Protein AF-A0A442AVD3-F1 (afdb_monomer_lite)

Sequence (75 aa):
MPTTMLAWTGFGGVAIASTVGTLAFISGVTYVGAASAAMISNLEPVLGILFAIAVLGESVSLLQGIGIAVVIAAI

Secondary structure (DSSP, 8-state):
---SHHHHHHHHHHHHHHHHHHHHHHHHHHHHHHHHHHHHHTTHHHHHHHHIIIII-PPPPHHHHHHHHHHHHH-

Foldseek 3Di:
DDPDPVVVVVVVVCVVVVVVVVVCLVVVCVVPNDVVSVVVCLCVVVVVVVCCCVPVVDDQDPVNVVVSVVSVVVD

pLDDT: mean 92.3, std 4.19, range [67.31, 97.94]

Radius of gyration: 15.85 Å; chains: 1; bounding box: 35×28×39 Å

Structure (mmCIF, N/CA/C/O backbone):
data_AF-A0A442AVD3-F1
#
_entry.id   AF-A0A442AVD3-F1
#
loop_
_atom_site.group_PDB
_atom_site.id
_atom_site.type_symbol
_atom_site.label_atom_id
_atom_site.label_alt_id
_atom_site.label_comp_id
_atom_site.label_asym_id
_atom_site.label_entity_id
_atom_site.label_seq_id
_atom_site.pdbx_PDB_ins_code
_atom_site.Cartn_x
_atom_site.Cartn_y
_atom_site.Cartn_z
_atom_site.occupancy
_atom_site.B_iso_or_equiv
_atom_site.auth_seq_id
_atom_site.auth_comp_id
_atom_site.auth_asym_id
_atom_site.auth_atom_id
_atom_site.pdbx_PDB_model_num
ATOM 1 N N . MET A 1 1 ? 11.572 13.877 -18.683 1.00 67.31 1 MET A N 1
ATOM 2 C CA . MET A 1 1 ? 10.153 13.633 -19.036 1.00 67.31 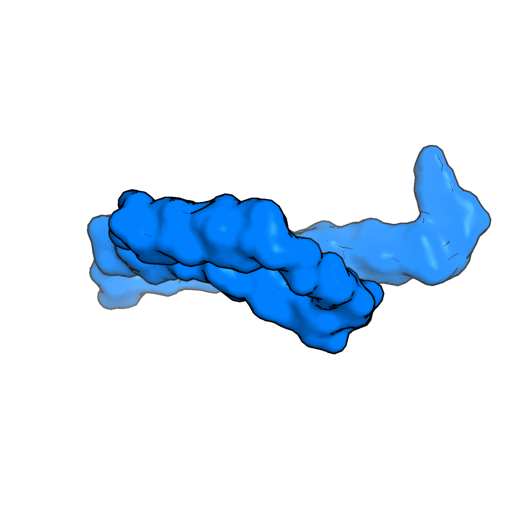1 MET A CA 1
ATOM 3 C C . MET A 1 1 ? 10.042 12.238 -19.636 1.00 67.31 1 MET A C 1
ATOM 5 O O . MET A 1 1 ? 11.032 11.821 -20.231 1.00 67.31 1 MET A O 1
ATOM 9 N N . PRO A 1 2 ? 8.925 11.505 -19.454 1.00 83.81 2 PRO A N 1
ATOM 10 C CA . PRO A 1 2 ? 8.747 10.180 -20.046 1.00 83.81 2 PRO A CA 1
ATOM 11 C C . PRO A 1 2 ? 8.981 10.231 -21.560 1.00 83.81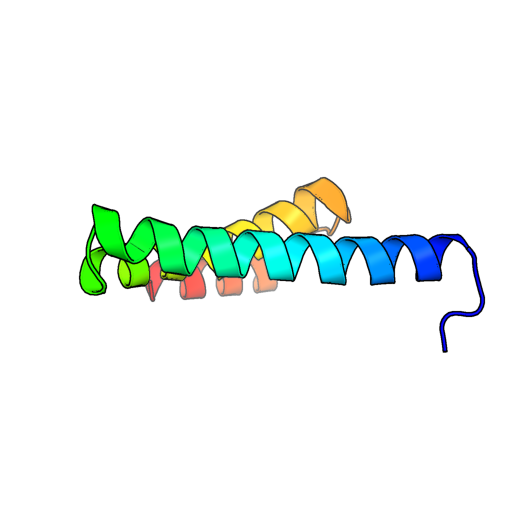 2 PRO A C 1
ATOM 13 O O . PRO A 1 2 ? 8.441 11.094 -22.249 1.00 83.81 2 PRO A O 1
ATOM 16 N N . THR A 1 3 ? 9.825 9.341 -22.072 1.00 92.00 3 THR A N 1
ATOM 17 C CA . THR A 1 3 ? 10.220 9.323 -23.491 1.00 92.00 3 THR A CA 1
ATOM 18 C C . THR A 1 3 ? 9.504 8.237 -24.290 1.00 92.00 3 THR A C 1
ATOM 20 O O . THR A 1 3 ? 9.563 8.240 -25.515 1.00 92.00 3 THR A O 1
ATOM 23 N N . THR A 1 4 ? 8.803 7.321 -23.616 1.00 96.38 4 THR A N 1
ATOM 24 C CA . THR A 1 4 ? 8.104 6.186 -24.229 1.00 96.38 4 THR A CA 1
ATOM 25 C C . THR A 1 4 ? 6.617 6.206 -23.886 1.00 96.38 4 THR A C 1
ATOM 27 O O . THR A 1 4 ? 6.217 6.697 -22.829 1.00 96.38 4 THR A O 1
ATOM 30 N N . MET A 1 5 ? 5.788 5.634 -24.766 1.00 92.19 5 MET A N 1
ATOM 31 C CA . MET A 1 5 ? 4.343 5.500 -24.529 1.00 92.19 5 MET A CA 1
ATOM 32 C C . MET A 1 5 ? 4.053 4.721 -23.237 1.00 92.19 5 MET A C 1
ATOM 34 O O . MET A 1 5 ? 3.210 5.134 -22.450 1.00 92.19 5 MET A O 1
ATOM 38 N N . LEU A 1 6 ? 4.813 3.652 -22.974 1.00 94.06 6 LEU A N 1
ATOM 39 C CA . LEU A 1 6 ? 4.697 2.857 -21.748 1.00 94.06 6 LEU A CA 1
ATOM 40 C C . LEU A 1 6 ? 4.943 3.703 -20.485 1.00 94.06 6 LEU A C 1
ATOM 42 O O . LEU A 1 6 ? 4.209 3.605 -19.502 1.00 94.06 6 LEU A O 1
ATOM 46 N N . ALA A 1 7 ? 5.962 4.564 -20.514 1.00 92.62 7 ALA A N 1
ATOM 47 C CA . ALA A 1 7 ? 6.276 5.431 -19.385 1.00 92.62 7 ALA A CA 1
ATOM 48 C C . ALA A 1 7 ? 5.185 6.493 -19.164 1.00 92.62 7 ALA A C 1
ATOM 50 O O . ALA A 1 7 ? 4.854 6.799 -18.020 1.00 92.62 7 ALA A O 1
ATOM 51 N N . TRP A 1 8 ? 4.571 7.004 -20.237 1.00 95.38 8 TRP A N 1
ATOM 52 C CA . TRP A 1 8 ? 3.409 7.891 -20.135 1.00 95.38 8 TRP A CA 1
ATOM 53 C C . TRP A 1 8 ? 2.182 7.193 -19.552 1.00 95.38 8 TRP A C 1
ATOM 55 O O . TRP A 1 8 ? 1.520 7.764 -18.686 1.00 95.38 8 TRP A O 1
ATOM 65 N N . THR A 1 9 ? 1.904 5.953 -19.961 1.00 95.25 9 THR A N 1
ATOM 66 C CA . THR A 1 9 ? 0.798 5.177 -19.384 1.00 95.25 9 THR A CA 1
ATOM 67 C C . THR A 1 9 ? 1.028 4.868 -17.910 1.00 95.25 9 THR A C 1
ATOM 69 O O . THR A 1 9 ? 0.100 4.994 -17.117 1.00 95.25 9 THR A O 1
ATOM 72 N N . GLY A 1 10 ? 2.264 4.543 -17.514 1.00 93.25 10 GLY A N 1
ATOM 73 C CA . GLY A 1 10 ? 2.614 4.335 -16.107 1.00 93.25 10 GLY A CA 1
ATOM 74 C C . GLY A 1 10 ? 2.441 5.610 -15.280 1.00 93.25 10 GLY A C 1
ATOM 75 O O . GLY A 1 10 ? 1.807 5.585 -14.230 1.00 93.25 10 GLY A O 1
ATOM 76 N N . PHE A 1 11 ? 2.926 6.745 -15.790 1.00 94.94 11 PHE A N 1
ATOM 77 C CA . PHE A 1 11 ? 2.772 8.044 -15.134 1.00 94.94 11 PHE A CA 1
ATOM 78 C C . PHE A 1 11 ? 1.297 8.428 -14.940 1.00 94.94 11 PHE A C 1
ATOM 80 O O . PHE A 1 11 ? 0.885 8.767 -13.831 1.00 94.94 11 PHE A O 1
ATOM 87 N N . GLY A 1 12 ? 0.489 8.325 -16.001 1.00 96.75 12 GLY A N 1
ATOM 88 C CA . GLY A 1 12 ? -0.949 8.587 -15.930 1.00 96.75 12 GLY A CA 1
ATOM 89 C C . GLY A 1 12 ? -1.672 7.627 -14.983 1.00 96.75 12 GLY A C 1
ATOM 90 O O . GLY A 1 12 ? -2.507 8.057 -14.191 1.00 96.75 12 GLY A O 1
ATOM 91 N N . GLY A 1 13 ? -1.302 6.344 -15.006 1.00 95.62 13 GLY A N 1
ATOM 92 C CA . GLY A 1 13 ? -1.844 5.328 -14.107 1.00 95.62 13 GLY A CA 1
ATOM 93 C C . GLY A 1 13 ? -1.599 5.656 -12.635 1.00 95.62 13 GLY A C 1
ATOM 94 O O . GLY A 1 13 ? -2.539 5.628 -11.844 1.00 95.62 13 GLY A O 1
ATOM 95 N N . VAL A 1 14 ? -0.374 6.050 -12.272 1.00 95.06 14 VAL A N 1
ATOM 96 C CA . VAL A 1 14 ? -0.035 6.461 -10.898 1.00 95.06 14 VAL A CA 1
ATOM 97 C C . VAL A 1 14 ? -0.812 7.709 -10.482 1.00 95.06 14 VAL A C 1
ATOM 99 O O . VAL A 1 14 ? -1.361 7.744 -9.381 1.00 95.06 14 VAL A O 1
ATOM 102 N N . ALA A 1 15 ? -0.910 8.719 -11.351 1.00 96.69 15 ALA A N 1
ATOM 103 C CA . ALA A 1 15 ? -1.660 9.942 -11.058 1.00 96.69 15 ALA A CA 1
ATOM 104 C C . ALA A 1 15 ? -3.149 9.659 -10.783 1.00 96.69 15 ALA A C 1
ATOM 106 O O . ALA A 1 15 ? -3.719 10.174 -9.821 1.00 96.69 15 ALA A O 1
ATOM 107 N N . ILE A 1 16 ? -3.775 8.795 -11.586 1.00 97.94 16 ILE A N 1
ATOM 108 C CA . ILE A 1 16 ? -5.176 8.401 -11.396 1.00 97.94 16 ILE A CA 1
ATOM 109 C C . ILE A 1 16 ? -5.330 7.559 -10.124 1.00 97.94 16 ILE A C 1
ATOM 111 O O . ILE A 1 16 ? -6.171 7.875 -9.286 1.00 97.94 16 ILE A O 1
ATOM 115 N N . ALA A 1 17 ? -4.507 6.522 -9.947 1.00 95.69 17 ALA A N 1
ATOM 116 C CA . ALA A 1 17 ? -4.600 5.610 -8.808 1.00 95.69 17 ALA A CA 1
ATOM 117 C C . ALA A 1 17 ? -4.396 6.332 -7.467 1.00 95.69 17 ALA A C 1
ATOM 119 O O . ALA A 1 17 ? -5.175 6.129 -6.539 1.00 95.69 17 ALA A O 1
ATOM 120 N N . SER A 1 18 ? -3.403 7.221 -7.379 1.00 94.88 18 SER A N 1
ATOM 121 C CA . SER A 1 18 ? -3.149 8.033 -6.178 1.00 94.88 18 SER A CA 1
ATOM 122 C C . SER A 1 18 ? -4.297 8.996 -5.868 1.00 94.88 18 SER A C 1
ATOM 124 O O . SER A 1 18 ? -4.695 9.129 -4.709 1.00 94.88 18 SER A O 1
ATOM 126 N N . THR A 1 19 ? -4.879 9.622 -6.895 1.00 97.50 19 THR A N 1
ATOM 127 C CA . THR A 1 19 ? -6.047 10.499 -6.734 1.00 97.50 19 THR A CA 1
ATOM 128 C C . THR A 1 19 ? -7.241 9.714 -6.197 1.00 97.50 19 THR A C 1
ATOM 130 O O . THR A 1 19 ? -7.846 10.107 -5.201 1.00 97.50 19 THR A O 1
ATOM 133 N N . VAL A 1 20 ? -7.554 8.571 -6.812 1.00 97.81 20 VAL A N 1
ATOM 134 C CA . VAL A 1 20 ? -8.658 7.702 -6.383 1.00 97.81 20 VAL A CA 1
ATOM 135 C C . VAL A 1 20 ? -8.422 7.176 -4.966 1.00 97.81 20 VAL A C 1
ATOM 137 O O . VAL A 1 20 ? -9.329 7.246 -4.141 1.00 97.81 20 VAL A O 1
ATOM 140 N N . GLY A 1 21 ? -7.208 6.716 -4.654 1.00 95.31 21 GLY A N 1
ATOM 141 C CA . GLY A 1 21 ? -6.839 6.239 -3.320 1.00 95.31 21 GLY A CA 1
ATOM 142 C C . GLY A 1 21 ? -6.994 7.317 -2.246 1.00 95.31 21 GLY A C 1
ATOM 143 O O . GLY A 1 21 ? -7.580 7.062 -1.198 1.00 95.31 21 GLY A O 1
ATOM 144 N N . THR A 1 22 ? -6.569 8.550 -2.534 1.00 95.94 22 THR A N 1
ATOM 145 C CA . THR A 1 22 ? -6.725 9.689 -1.613 1.00 95.94 22 THR A CA 1
ATOM 146 C C . THR A 1 22 ? -8.198 10.012 -1.359 1.00 95.94 22 THR A C 1
ATOM 148 O O . THR A 1 22 ? -8.608 10.197 -0.213 1.00 95.94 22 THR A O 1
ATOM 151 N N . LEU A 1 23 ? -9.023 10.043 -2.411 1.00 97.38 23 LEU A N 1
ATOM 152 C CA . LEU A 1 23 ? -10.463 10.282 -2.277 1.00 97.38 23 LEU A CA 1
ATOM 153 C C . LEU A 1 23 ? -11.159 9.161 -1.498 1.00 97.38 23 LEU A C 1
ATOM 155 O O . LEU A 1 23 ? -12.026 9.442 -0.668 1.00 97.38 23 LEU A O 1
ATOM 159 N N . ALA A 1 24 ? -10.766 7.908 -1.736 1.00 95.12 24 ALA A N 1
ATOM 160 C CA . ALA A 1 24 ? -11.265 6.751 -1.007 1.00 95.12 24 ALA A CA 1
ATOM 161 C C . ALA A 1 24 ? -10.875 6.805 0.475 1.00 95.12 24 ALA A C 1
ATOM 163 O O . ALA A 1 24 ? -11.716 6.525 1.322 1.00 95.12 24 ALA A O 1
ATOM 164 N N . PHE A 1 25 ? -9.649 7.225 0.800 1.00 94.62 25 PHE A N 1
ATOM 165 C CA . PHE A 1 25 ? -9.207 7.406 2.181 1.00 94.62 25 PHE A CA 1
ATOM 166 C C . PHE A 1 25 ? -10.018 8.492 2.894 1.00 94.62 25 PHE A C 1
ATOM 168 O O . PHE A 1 25 ? -10.621 8.220 3.929 1.00 94.62 25 PHE A O 1
ATOM 175 N N . ILE A 1 26 ? -10.109 9.696 2.315 1.00 95.38 26 ILE A N 1
ATOM 176 C CA . ILE A 1 26 ? -10.864 10.814 2.907 1.00 95.38 26 ILE A CA 1
ATOM 177 C C . ILE A 1 26 ? -12.332 10.428 3.109 1.00 95.38 26 ILE A C 1
ATOM 179 O O . ILE A 1 26 ? -12.900 10.681 4.169 1.00 95.38 26 ILE A O 1
ATOM 183 N N . SER A 1 27 ? -12.936 9.786 2.108 1.00 95.12 27 SER A N 1
ATOM 184 C CA . SER A 1 27 ? -14.322 9.326 2.193 1.00 95.12 27 SER A CA 1
ATOM 185 C C . SER A 1 27 ? -14.474 8.206 3.219 1.00 95.12 27 SER A C 1
ATOM 187 O O . SER A 1 27 ? -15.404 8.229 4.006 1.00 95.12 27 SER A O 1
ATOM 189 N N . GLY A 1 28 ? -13.556 7.241 3.261 1.00 94.31 28 GLY A N 1
ATOM 190 C CA . GLY A 1 28 ? -13.581 6.118 4.199 1.00 94.31 28 GLY A CA 1
ATOM 191 C C . GLY A 1 28 ? -13.464 6.559 5.656 1.00 94.31 28 GLY A C 1
ATOM 192 O O . GLY A 1 28 ? -14.187 6.048 6.512 1.00 94.31 28 GLY A O 1
ATOM 193 N N . VAL A 1 29 ? -12.623 7.560 5.935 1.00 96.75 29 VAL A N 1
ATOM 194 C CA . VAL A 1 29 ? -12.451 8.144 7.275 1.00 96.75 29 VAL A CA 1
ATOM 195 C C . VAL A 1 29 ? -13.779 8.643 7.853 1.00 96.75 29 VAL A C 1
ATOM 197 O O . VAL A 1 29 ? -13.974 8.543 9.063 1.00 96.75 29 VAL A O 1
ATOM 200 N N . THR A 1 30 ? -14.720 9.125 7.033 1.00 96.00 30 THR A N 1
ATOM 201 C CA . THR A 1 30 ? -16.029 9.579 7.538 1.00 96.00 30 THR A CA 1
ATOM 202 C C . THR A 1 30 ? -16.938 8.430 7.984 1.00 96.00 30 THR A C 1
ATOM 204 O O . THR A 1 30 ? -17.822 8.656 8.806 1.00 96.00 30 THR A O 1
ATOM 207 N N . TYR A 1 31 ? -16.702 7.201 7.506 1.00 95.25 31 TYR A N 1
ATOM 208 C CA . TYR A 1 31 ? -17.471 6.010 7.884 1.00 95.25 31 TYR A CA 1
ATOM 209 C C . TYR A 1 31 ? -16.883 5.272 9.089 1.00 95.25 31 TYR A C 1
ATOM 211 O O . TYR A 1 31 ? -17.634 4.821 9.949 1.00 95.25 31 TYR A O 1
ATOM 219 N N . VAL A 1 32 ? -15.555 5.120 9.148 1.00 94.75 32 VAL A N 1
ATOM 220 C CA . VAL A 1 32 ? -14.885 4.308 10.187 1.00 94.75 32 VAL A CA 1
ATOM 221 C C . VAL A 1 32 ? -14.178 5.141 11.258 1.00 94.75 32 VAL A C 1
ATOM 223 O O . VAL A 1 32 ? -13.743 4.605 12.272 1.00 94.75 32 VAL A O 1
ATOM 226 N N . GLY A 1 33 ? -14.074 6.457 11.064 1.00 94.25 33 GLY A N 1
ATOM 227 C CA . GLY A 1 33 ? -13.327 7.354 11.939 1.00 94.25 33 GLY A CA 1
ATOM 228 C C . GLY A 1 33 ? -11.814 7.309 11.702 1.00 94.25 33 GLY A C 1
ATOM 229 O O . GLY A 1 33 ? -11.258 6.358 11.150 1.00 94.25 33 GLY A O 1
ATOM 230 N N . ALA A 1 34 ? -11.122 8.365 12.139 1.00 92.44 34 ALA A N 1
ATOM 231 C CA . ALA A 1 34 ? -9.695 8.552 11.863 1.00 92.44 34 ALA A CA 1
ATOM 232 C C . ALA A 1 34 ? -8.801 7.462 12.480 1.00 92.44 34 ALA A C 1
ATOM 234 O O . ALA A 1 34 ? -7.841 7.032 11.847 1.00 92.44 34 ALA A O 1
ATOM 235 N N . ALA A 1 35 ? -9.126 6.988 13.688 1.00 93.06 35 ALA A N 1
ATOM 236 C CA . ALA A 1 35 ? -8.336 5.964 14.371 1.00 93.06 35 ALA A CA 1
ATOM 237 C C . ALA A 1 35 ? -8.364 4.622 13.620 1.00 93.06 35 ALA A C 1
ATOM 239 O O . ALA A 1 35 ? -7.313 4.061 13.324 1.00 93.06 35 ALA A O 1
ATOM 240 N N . SER A 1 36 ? -9.552 4.134 13.246 1.00 93.38 36 SER A N 1
ATOM 241 C CA . SER A 1 36 ? -9.680 2.885 12.487 1.00 93.38 36 SER A CA 1
ATOM 242 C C . SER A 1 36 ? -9.110 3.007 11.074 1.00 93.38 36 SER A C 1
ATOM 244 O O . SER A 1 36 ? -8.470 2.073 10.602 1.00 93.38 36 SER A O 1
ATOM 246 N N . ALA A 1 37 ? -9.274 4.159 10.415 1.00 93.56 37 ALA A N 1
ATOM 247 C CA . ALA A 1 37 ? -8.649 4.405 9.117 1.00 93.56 37 ALA A CA 1
ATOM 248 C C . ALA A 1 37 ? -7.113 4.357 9.198 1.00 93.56 37 ALA A C 1
ATOM 250 O O . ALA A 1 37 ? -6.487 3.715 8.360 1.00 93.56 37 ALA A O 1
ATOM 251 N N . ALA A 1 38 ? -6.510 4.957 10.231 1.00 91.06 38 ALA A N 1
ATOM 252 C CA . ALA A 1 38 ? -5.065 4.894 10.452 1.00 91.06 38 ALA A CA 1
ATOM 253 C C . ALA A 1 38 ? -4.576 3.454 10.688 1.00 91.06 38 ALA A C 1
ATOM 255 O O . ALA A 1 38 ? -3.564 3.054 10.120 1.00 91.06 38 ALA A O 1
ATOM 256 N N . MET A 1 39 ? -5.321 2.651 11.458 1.00 91.50 39 MET A N 1
ATOM 257 C CA . MET A 1 39 ? -4.998 1.230 11.647 1.00 91.50 39 MET A CA 1
ATOM 258 C C . MET A 1 39 ? -5.023 0.449 10.327 1.00 91.50 39 MET A C 1
ATOM 260 O O . MET A 1 39 ? -4.152 -0.381 10.093 1.00 91.50 39 MET A O 1
ATOM 264 N N . ILE A 1 40 ? -5.990 0.725 9.446 1.00 91.31 40 ILE A N 1
ATOM 265 C CA . ILE A 1 40 ? -6.061 0.095 8.118 1.00 91.31 40 ILE A CA 1
ATOM 266 C C . ILE A 1 40 ? -4.879 0.536 7.243 1.00 91.31 40 ILE A C 1
ATOM 268 O O . ILE A 1 40 ? -4.290 -0.298 6.557 1.00 91.31 40 ILE A O 1
ATOM 272 N N . SER A 1 41 ? -4.493 1.815 7.284 1.00 91.31 41 SER A N 1
ATOM 273 C CA . SER A 1 41 ? -3.350 2.341 6.525 1.00 91.31 41 SER A CA 1
ATOM 274 C C . SER A 1 41 ? -2.017 1.701 6.909 1.00 91.31 41 SER A C 1
ATOM 276 O O . SER A 1 41 ? -1.138 1.600 6.058 1.00 91.31 41 SER A O 1
ATOM 278 N N . ASN A 1 42 ? -1.869 1.173 8.128 1.00 91.44 42 ASN A N 1
ATOM 279 C CA . ASN A 1 42 ? -0.667 0.421 8.489 1.00 91.44 42 ASN A CA 1
ATOM 280 C C . ASN A 1 42 ? -0.467 -0.848 7.633 1.00 91.44 42 ASN A C 1
ATOM 282 O O . ASN A 1 42 ? 0.641 -1.365 7.570 1.00 91.44 42 ASN A O 1
ATOM 286 N N . LEU A 1 43 ? -1.493 -1.340 6.926 1.00 89.75 43 LEU A N 1
ATOM 287 C CA . LEU A 1 43 ? -1.364 -2.461 5.985 1.00 89.75 43 LEU A CA 1
ATOM 288 C C . LEU A 1 43 ? -0.752 -2.069 4.632 1.00 89.75 43 LEU A C 1
ATOM 290 O O . LEU A 1 43 ? -0.384 -2.952 3.857 1.00 89.75 43 LEU A O 1
ATOM 294 N N . GLU A 1 44 ? -0.631 -0.777 4.324 1.00 92.06 44 GLU A N 1
ATOM 295 C CA . GLU A 1 44 ? -0.036 -0.275 3.080 1.00 92.06 44 GLU A CA 1
ATOM 296 C C . GLU A 1 44 ? 1.337 -0.892 2.751 1.00 92.06 44 GLU A C 1
ATOM 298 O O . GLU A 1 44 ? 1.483 -1.415 1.643 1.00 92.06 44 GLU A O 1
ATOM 303 N N . PRO A 1 45 ? 2.327 -0.937 3.668 1.00 88.69 45 PRO A N 1
ATOM 304 C CA . PRO A 1 45 ? 3.600 -1.613 3.407 1.00 88.69 45 PRO A CA 1
ATOM 305 C C . PRO A 1 45 ? 3.430 -3.089 3.028 1.00 88.69 45 PRO A C 1
ATOM 307 O O . PRO A 1 45 ? 4.106 -3.562 2.115 1.00 88.69 45 PRO A O 1
ATOM 310 N N . VAL A 1 46 ? 2.504 -3.812 3.669 1.00 90.56 46 VAL A N 1
ATOM 311 C CA . VAL A 1 46 ? 2.237 -5.227 3.361 1.00 90.56 46 VAL A CA 1
ATOM 312 C C . VAL A 1 46 ? 1.687 -5.368 1.946 1.00 90.56 46 VAL A C 1
ATOM 314 O O . VAL A 1 46 ? 2.170 -6.193 1.173 1.00 90.56 46 VAL A O 1
ATOM 317 N N . LEU A 1 47 ? 0.718 -4.529 1.575 1.00 91.38 47 LEU A N 1
ATOM 318 C CA . LEU A 1 47 ? 0.155 -4.506 0.226 1.00 91.38 47 LEU A CA 1
ATOM 319 C C . LEU A 1 47 ? 1.207 -4.125 -0.822 1.00 91.38 47 LEU A C 1
ATOM 321 O O . LEU A 1 47 ? 1.258 -4.748 -1.880 1.00 91.38 47 LEU A O 1
ATOM 325 N N . GLY A 1 48 ? 2.083 -3.163 -0.521 1.00 91.62 48 GLY A N 1
ATOM 326 C CA . GLY A 1 48 ? 3.188 -2.771 -1.396 1.00 91.62 48 GLY A CA 1
ATOM 327 C C . GLY A 1 48 ? 4.132 -3.934 -1.701 1.00 91.62 48 GLY A C 1
ATOM 328 O O . GLY A 1 48 ? 4.437 -4.189 -2.865 1.00 91.62 48 GLY A O 1
ATOM 329 N N . ILE A 1 49 ? 4.525 -4.696 -0.677 1.00 91.12 49 ILE A N 1
ATOM 330 C CA . ILE A 1 49 ? 5.355 -5.900 -0.832 1.00 91.12 49 ILE A CA 1
ATOM 331 C C . ILE A 1 49 ? 4.628 -6.964 -1.663 1.00 91.12 49 ILE A C 1
ATOM 333 O O . ILE A 1 49 ? 5.209 -7.535 -2.586 1.00 91.12 49 ILE A O 1
ATOM 337 N N . LEU A 1 50 ? 3.348 -7.220 -1.375 1.00 91.75 50 LEU A N 1
ATOM 338 C CA . LEU A 1 50 ? 2.554 -8.195 -2.126 1.00 91.75 50 LEU A CA 1
ATOM 339 C C . LEU A 1 50 ? 2.443 -7.816 -3.607 1.00 91.75 50 LEU A C 1
ATOM 341 O O . LEU A 1 50 ? 2.592 -8.682 -4.468 1.00 91.75 50 LEU A O 1
ATOM 345 N N . PHE A 1 51 ? 2.237 -6.535 -3.922 1.00 93.38 51 PHE A N 1
ATOM 346 C CA . PHE A 1 51 ? 2.201 -6.063 -5.304 1.00 93.38 51 PHE A CA 1
ATOM 347 C C . PHE A 1 51 ? 3.571 -6.102 -5.981 1.00 93.38 51 PHE A C 1
ATOM 349 O O . PHE A 1 51 ? 3.635 -6.438 -7.160 1.00 93.38 51 PHE A O 1
ATOM 356 N N . ALA A 1 52 ? 4.666 -5.832 -5.270 1.00 91.56 52 ALA A N 1
ATOM 357 C CA . ALA A 1 52 ? 6.011 -5.981 -5.826 1.00 91.56 52 ALA A CA 1
ATOM 358 C C . ALA A 1 52 ? 6.283 -7.435 -6.258 1.00 91.56 52 ALA A C 1
ATOM 360 O O . ALA A 1 52 ? 6.734 -7.694 -7.374 1.00 91.56 52 ALA A O 1
ATOM 361 N N . ILE A 1 53 ? 5.896 -8.407 -5.432 1.00 92.38 53 ILE A N 1
ATOM 362 C CA . ILE A 1 53 ? 6.033 -9.829 -5.771 1.00 92.38 53 ILE A CA 1
ATOM 363 C C . ILE A 1 53 ? 5.087 -10.208 -6.921 1.00 92.38 53 ILE A C 1
ATOM 365 O O . ILE A 1 53 ? 5.508 -10.831 -7.891 1.00 92.38 53 ILE A O 1
ATOM 369 N N . ALA A 1 54 ? 3.806 -9.834 -6.834 1.00 94.19 54 ALA A N 1
ATOM 370 C CA . ALA A 1 54 ? 2.779 -10.303 -7.766 1.00 94.19 54 ALA A CA 1
ATOM 371 C C . ALA A 1 54 ? 2.803 -9.602 -9.134 1.00 94.19 54 ALA A C 1
ATOM 373 O O . ALA A 1 54 ? 2.521 -10.233 -10.150 1.00 94.19 54 ALA A O 1
ATOM 374 N N . VAL A 1 55 ? 3.097 -8.300 -9.166 1.00 93.50 55 VAL A N 1
ATOM 375 C CA . VAL A 1 55 ? 3.011 -7.461 -10.374 1.00 93.50 55 VAL A CA 1
ATOM 376 C C . VAL A 1 55 ? 4.384 -7.254 -11.002 1.00 93.50 55 VAL A C 1
ATOM 378 O O . VAL A 1 55 ? 4.503 -7.326 -12.223 1.00 93.50 55 VA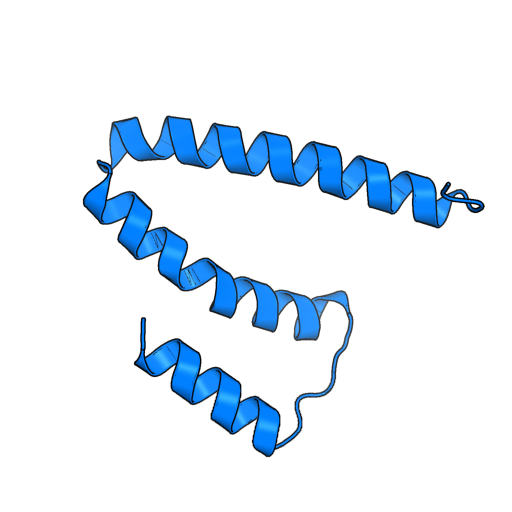L A O 1
ATOM 381 N N . LEU A 1 56 ? 5.417 -7.001 -10.190 1.00 91.12 56 LEU A N 1
ATOM 382 C CA . LEU A 1 56 ? 6.780 -6.782 -10.691 1.00 91.12 56 LEU A CA 1
ATOM 383 C C . LEU A 1 56 ? 7.573 -8.094 -10.799 1.00 91.12 56 LEU A C 1
ATOM 385 O O . LEU A 1 56 ? 8.597 -8.122 -11.479 1.00 91.12 56 LEU A O 1
ATOM 389 N N . GLY A 1 57 ? 7.098 -9.180 -10.178 1.00 91.94 57 GLY A N 1
ATOM 390 C CA . GLY A 1 57 ? 7.784 -10.472 -10.191 1.00 91.94 57 GLY A CA 1
ATOM 391 C C . GLY A 1 57 ? 9.063 -10.474 -9.355 1.00 91.94 57 GLY A C 1
ATOM 392 O O . GLY A 1 57 ? 9.977 -11.247 -9.644 1.00 91.94 57 GLY A O 1
ATOM 393 N N . GLU A 1 58 ? 9.168 -9.593 -8.354 1.00 92.06 58 GLU A N 1
ATOM 394 C CA . GLU A 1 58 ? 10.361 -9.513 -7.514 1.00 92.06 58 GLU A CA 1
ATOM 395 C C . GLU A 1 58 ? 10.550 -10.793 -6.689 1.00 92.06 58 GLU A C 1
ATOM 397 O O . GLU A 1 58 ? 9.651 -11.263 -5.988 1.00 92.06 58 GLU A O 1
ATOM 402 N N . SER A 1 59 ? 11.759 -11.356 -6.746 1.00 90.50 59 S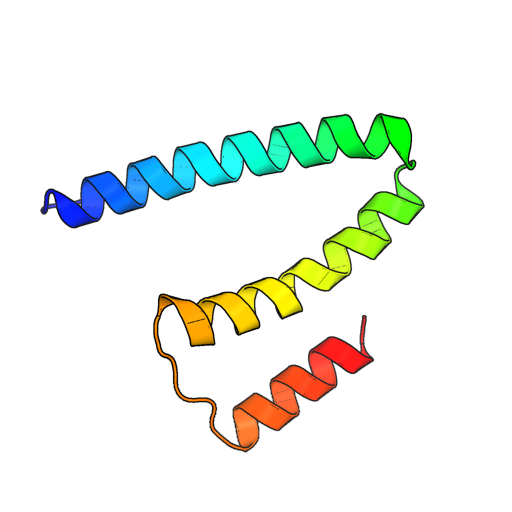ER A N 1
ATOM 403 C CA . SER A 1 59 ? 12.154 -12.481 -5.903 1.00 90.50 59 SER A CA 1
ATOM 404 C C . SER A 1 59 ? 12.610 -11.983 -4.533 1.00 90.50 59 SER A C 1
ATOM 406 O O . SER A 1 59 ? 13.562 -11.205 -4.440 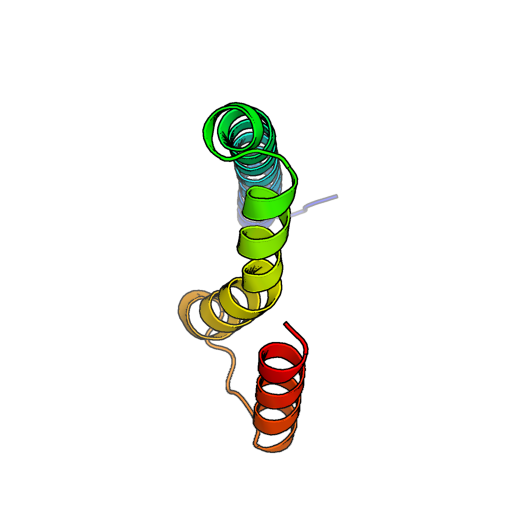1.00 90.50 59 SER A O 1
ATOM 408 N N . VAL A 1 60 ? 11.984 -12.477 -3.468 1.00 88.81 60 VAL A N 1
ATOM 409 C CA . VAL A 1 60 ? 12.325 -12.098 -2.093 1.00 88.81 60 VAL A CA 1
ATOM 410 C C . VAL A 1 60 ? 13.488 -12.946 -1.587 1.00 88.81 60 VAL A C 1
ATOM 412 O O . VAL A 1 60 ? 13.379 -14.164 -1.447 1.00 88.81 60 VAL A O 1
ATOM 415 N N . SER A 1 61 ? 14.610 -12.298 -1.282 1.00 92.50 61 SER A N 1
ATOM 416 C CA . SER A 1 61 ? 15.729 -12.939 -0.583 1.00 92.50 61 SER A CA 1
ATOM 417 C C . SER A 1 61 ? 15.403 -13.196 0.895 1.00 92.50 61 SER A C 1
ATOM 419 O O . SER A 1 61 ? 14.553 -12.532 1.486 1.00 92.50 61 SER A O 1
ATOM 421 N N . LEU A 1 62 ? 16.135 -14.110 1.538 1.00 90.56 62 LEU A N 1
ATOM 422 C CA . LEU A 1 62 ? 15.977 -14.417 2.970 1.00 90.56 62 LEU A CA 1
ATOM 423 C C . LEU A 1 62 ? 16.063 -13.172 3.869 1.00 90.56 62 LEU A C 1
ATOM 425 O O . LEU A 1 62 ? 15.262 -13.020 4.788 1.00 90.56 62 LEU A O 1
ATOM 429 N N . LEU A 1 63 ? 16.997 -12.258 3.586 1.00 92.81 63 LEU A N 1
ATOM 430 C CA . LEU A 1 63 ? 17.162 -11.033 4.371 1.00 92.81 63 LEU A CA 1
ATOM 431 C C . LEU A 1 63 ? 15.989 -10.059 4.176 1.00 92.81 63 LEU A C 1
ATOM 433 O O . LEU A 1 63 ? 15.529 -9.458 5.145 1.00 92.81 63 LEU A O 1
ATOM 437 N N . GLN A 1 64 ? 15.461 -9.942 2.952 1.00 89.31 64 GLN A N 1
ATOM 438 C CA . GLN A 1 64 ? 14.239 -9.171 2.695 1.00 89.31 64 GLN A CA 1
ATOM 439 C C . GLN A 1 64 ? 13.030 -9.801 3.386 1.00 89.31 64 GLN A C 1
ATOM 441 O O . GLN A 1 64 ? 12.229 -9.073 3.955 1.00 89.31 64 GLN A O 1
ATOM 446 N N . GLY A 1 65 ? 12.931 -11.134 3.419 1.00 89.56 65 GLY A N 1
ATOM 447 C CA . GLY A 1 65 ? 11.886 -11.844 4.159 1.00 89.56 65 GLY A CA 1
ATOM 448 C C . GLY A 1 65 ? 11.886 -11.506 5.652 1.00 89.56 65 GLY A C 1
ATOM 449 O O . GLY A 1 65 ? 10.831 -11.238 6.222 1.00 89.56 65 GLY A O 1
ATOM 450 N N . ILE A 1 66 ? 13.069 -11.434 6.273 1.00 93.25 66 ILE A N 1
ATOM 451 C CA . ILE A 1 66 ? 13.211 -10.989 7.669 1.00 93.25 66 ILE A CA 1
ATOM 452 C C . ILE A 1 66 ? 12.781 -9.525 7.814 1.00 93.25 66 ILE A C 1
ATOM 454 O O . ILE A 1 66 ? 12.029 -9.201 8.728 1.00 93.25 66 ILE A O 1
ATOM 458 N N . GLY A 1 67 ? 13.205 -8.647 6.901 1.00 89.12 67 GLY A N 1
ATOM 459 C CA . GLY A 1 67 ? 12.787 -7.242 6.900 1.00 89.12 67 GLY A CA 1
ATOM 460 C C . GLY A 1 67 ? 11.267 -7.076 6.802 1.00 89.12 67 GLY A C 1
ATOM 461 O O . GLY A 1 67 ? 10.679 -6.335 7.584 1.00 89.12 67 GLY A O 1
ATOM 462 N N . ILE A 1 68 ? 10.623 -7.827 5.905 1.00 89.38 68 ILE A N 1
ATO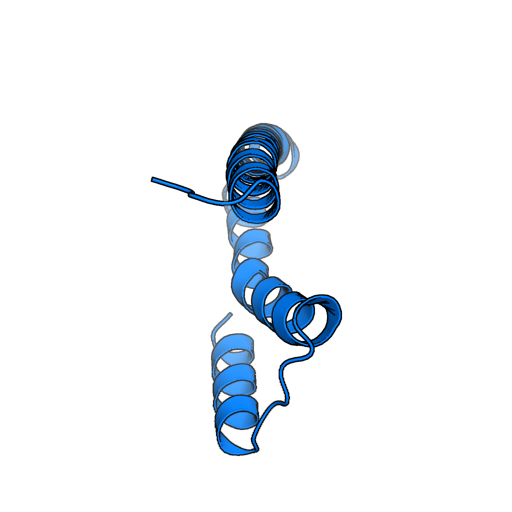M 463 C CA . ILE A 1 68 ? 9.164 -7.870 5.745 1.00 89.38 68 ILE A CA 1
ATOM 464 C C . ILE A 1 68 ? 8.496 -8.323 7.049 1.00 89.38 68 ILE A C 1
ATOM 466 O O . ILE A 1 68 ? 7.552 -7.683 7.507 1.00 89.38 68 ILE A O 1
ATOM 470 N N . ALA A 1 69 ? 9.005 -9.383 7.684 1.00 89.94 69 ALA A N 1
ATOM 471 C CA . ALA A 1 69 ? 8.466 -9.884 8.946 1.00 89.94 69 ALA A CA 1
ATOM 472 C C . ALA A 1 69 ? 8.575 -8.856 10.086 1.00 89.94 69 ALA A C 1
ATOM 474 O O . ALA A 1 69 ? 7.636 -8.708 10.864 1.00 89.94 69 ALA A O 1
ATOM 475 N N . VAL A 1 70 ? 9.686 -8.115 10.166 1.00 90.88 70 VAL A N 1
ATOM 476 C CA . VAL A 1 70 ? 9.873 -7.044 11.159 1.00 90.88 70 VAL A CA 1
ATOM 477 C C . VAL A 1 70 ? 8.885 -5.900 10.936 1.00 90.88 70 VAL A C 1
ATOM 479 O O . VAL A 1 70 ? 8.290 -5.429 11.900 1.00 90.88 70 VAL A O 1
ATOM 482 N N . VAL A 1 71 ? 8.676 -5.477 9.685 1.00 88.31 71 VAL A N 1
ATOM 483 C CA . VAL A 1 71 ? 7.688 -4.436 9.355 1.00 88.31 71 VAL A CA 1
ATOM 484 C C . VAL A 1 71 ? 6.285 -4.879 9.766 1.00 88.31 71 VAL A C 1
ATOM 486 O O . VAL A 1 71 ? 5.591 -4.119 10.430 1.00 88.31 71 VAL A O 1
ATOM 489 N N . ILE A 1 72 ? 5.896 -6.119 9.448 1.00 87.38 72 ILE A N 1
ATOM 490 C CA . ILE A 1 72 ? 4.590 -6.682 9.831 1.00 87.38 72 ILE A CA 1
ATOM 491 C C . ILE A 1 72 ? 4.427 -6.750 11.354 1.00 87.38 72 ILE A C 1
ATOM 493 O O . ILE A 1 72 ? 3.343 -6.487 11.853 1.00 87.38 72 ILE A O 1
ATOM 497 N N . ALA A 1 73 ? 5.485 -7.081 12.098 1.00 89.25 73 ALA A N 1
ATOM 498 C CA . ALA A 1 73 ? 5.435 -7.153 13.558 1.00 89.25 73 ALA A CA 1
ATOM 499 C C . ALA A 1 73 ? 5.377 -5.777 14.252 1.00 89.25 73 ALA A C 1
ATOM 501 O O . ALA A 1 73 ? 5.022 -5.710 15.427 1.00 89.25 73 ALA A O 1
ATOM 502 N N . ALA A 1 74 ? 5.778 -4.706 13.562 1.00 86.94 74 ALA A N 1
ATOM 503 C CA . ALA A 1 74 ? 5.774 -3.340 14.089 1.00 86.94 74 ALA A CA 1
ATOM 504 C C . ALA A 1 74 ? 4.439 -2.602 13.875 1.00 86.94 74 ALA A C 1
ATOM 506 O O . ALA A 1 74 ? 4.230 -1.548 14.480 1.00 86.94 74 ALA A O 1
ATOM 507 N N . ILE A 1 75 ? 3.586 -3.134 12.997 1.00 82.75 75 ILE A N 1
ATOM 508 C CA . ILE A 1 75 ? 2.236 -2.648 12.679 1.00 82.75 75 ILE A CA 1
ATOM 509 C C . ILE A 1 75 ? 1.237 -3.135 13.726 1.00 82.75 75 ILE A C 1
ATOM 511 O O . ILE A 1 75 ? 0.387 -2.306 14.128 1.00 82.75 75 ILE A O 1
#